Protein AF-A0A4Y3NFF3-F1 (afdb_monomer)

InterPro domains:
  IPR046000 Protein of unknown function DUF5956 [PF19381] (5-148)

Secondary structure (DSSP, 8-state):
----TT--EEESSPPTTPEEPPSSHHHHHHHHHH-TTSEEEEEPP-S--EEEEEEEPTTS-EEEEEEEPPHHHHHHHHHHHHHHHHHTTPPPPPSSEEEEEPPPS-TT--HHHHHHHHHHHHHTTS-TT---HHHHHHHHHHHHHHHT--

Sequence (150 aa):
MTRDSWECAELSEAPQDWILATENGWGALVIWAAGPSNVARVHRASPDRFGLIVHRLPGGAEQRQPFRLTEADQASVDDDIDIYLAEAGIPPRPRGFDWFIRRPPNDDLDDETFWGLVWTATTARLPGDGLRPSTMAGPANEAMASLYRD

Radius of gyration: 16.6 Å; Cα contacts (8 Å, |Δi|>4): 198; chains: 1; bounding box: 49×34×38 Å

Nearest PDB structures (foldseek):
  3zqq-assembly1_C  TM=5.247E-01  e=1.627E+00  Bacillus phage SF6
  3zqp-assembly1_C  TM=5.282E-01  e=3.009E+00  Bacillus phage SF6
  2n2j-assembly1_B  TM=4.903E-01  e=4.629E+00  Human herpesvirus 4 strain B95-8
  3zqm-assembly1_I  TM=4.618E-01  e=5.567E+00  Bacillus phage SF6
  6u2k-assembly1_B  TM=3.164E-01  e=8.052E+00  Homo sapiens

Mean predicted aligned error: 6.02 Å

Structure (mmCIF, N/CA/C/O backbone):
data_AF-A0A4Y3NFF3-F1
#
_entry.id   AF-A0A4Y3NFF3-F1
#
loop_
_atom_site.group_PDB
_atom_site.id
_atom_site.type_symbol
_atom_site.label_atom_id
_atom_site.label_alt_id
_atom_site.label_comp_id
_atom_site.label_asym_id
_atom_site.label_entity_id
_atom_site.label_seq_id
_atom_site.pdbx_PDB_ins_code
_atom_site.Cartn_x
_atom_site.Cartn_y
_atom_site.Cartn_z
_atom_site.occupancy
_atom_site.B_iso_or_equiv
_atom_site.auth_seq_id
_atom_site.auth_comp_id
_atom_site.auth_asym_id
_atom_site.auth_atom_id
_atom_site.pdbx_PDB_model_num
ATOM 1 N N . MET A 1 1 ? -18.788 -13.288 13.539 1.00 38.56 1 MET A N 1
ATOM 2 C CA . MET A 1 1 ? -18.805 -12.539 12.267 1.00 38.56 1 MET A CA 1
ATOM 3 C C . MET A 1 1 ? -17.372 -12.166 11.950 1.00 38.56 1 MET A C 1
ATOM 5 O O . MET A 1 1 ? -16.815 -11.328 12.645 1.00 38.56 1 MET A O 1
ATOM 9 N N . THR A 1 2 ? -16.741 -12.856 11.006 1.00 48.94 2 THR A N 1
ATOM 10 C CA . THR A 1 2 ? -15.428 -12.478 10.471 1.00 48.94 2 THR A CA 1
ATOM 11 C C . THR A 1 2 ? -15.635 -11.214 9.646 1.00 48.94 2 THR A C 1
ATOM 13 O O . THR A 1 2 ? -16.316 -11.255 8.626 1.00 48.94 2 THR A O 1
ATOM 16 N N . ARG A 1 3 ? -15.157 -10.076 10.150 1.00 66.31 3 ARG A N 1
ATOM 17 C CA . ARG A 1 3 ? -15.135 -8.817 9.399 1.00 66.31 3 ARG A CA 1
ATOM 18 C C . ARG A 1 3 ? -14.187 -9.017 8.214 1.00 66.31 3 ARG A C 1
ATOM 20 O O . ARG A 1 3 ? -13.121 -9.606 8.409 1.00 66.31 3 ARG A O 1
ATOM 27 N N . ASP A 1 4 ? -14.589 -8.616 7.012 1.00 83.25 4 ASP A N 1
ATOM 28 C CA . ASP A 1 4 ? -13.700 -8.670 5.851 1.00 83.25 4 ASP A CA 1
ATOM 29 C C . ASP A 1 4 ? -12.464 -7.808 6.157 1.00 83.25 4 ASP A C 1
ATOM 31 O O . ASP A 1 4 ? -12.586 -6.645 6.541 1.00 83.25 4 ASP A O 1
ATOM 35 N N . SER A 1 5 ? -11.271 -8.404 6.076 1.00 85.88 5 SER A N 1
ATOM 36 C CA . SER A 1 5 ? -10.016 -7.724 6.432 1.00 85.88 5 SER A CA 1
ATOM 37 C C . SER A 1 5 ? -9.646 -6.616 5.446 1.00 85.88 5 SER A C 1
ATOM 39 O O . SER A 1 5 ? -8.789 -5.797 5.762 1.00 85.88 5 SER A O 1
ATOM 41 N N . TRP A 1 6 ? -10.298 -6.589 4.281 1.00 93.50 6 TRP A N 1
ATOM 42 C CA . TRP A 1 6 ? -10.105 -5.602 3.222 1.00 93.50 6 TRP A CA 1
ATOM 43 C C . TRP A 1 6 ? -11.360 -4.757 2.968 1.00 93.50 6 TRP A C 1
ATOM 45 O O . TRP A 1 6 ? -11.474 -4.132 1.911 1.00 93.50 6 TRP A O 1
ATOM 55 N N . GLU A 1 7 ? -12.307 -4.738 3.914 1.00 94.12 7 GLU A N 1
ATOM 56 C CA . GLU A 1 7 ? -13.472 -3.852 3.861 1.00 94.12 7 GLU A CA 1
ATOM 57 C C . GLU A 1 7 ? -13.004 -2.392 3.748 1.00 94.12 7 GLU A C 1
ATOM 59 O O . GLU A 1 7 ? -12.188 -1.936 4.543 1.00 94.12 7 GLU A O 1
ATOM 64 N N . CYS A 1 8 ? -13.486 -1.649 2.753 1.00 95.12 8 CYS A N 1
ATOM 65 C CA . CYS A 1 8 ? -13.182 -0.229 2.577 1.00 95.12 8 CYS A CA 1
ATOM 66 C C . CYS A 1 8 ? -14.197 0.435 1.640 1.00 95.12 8 CYS A C 1
ATOM 68 O O . CYS A 1 8 ? -15.062 -0.234 1.067 1.00 95.12 8 CYS A O 1
ATOM 70 N N . ALA A 1 9 ? -14.090 1.754 1.468 1.00 95.31 9 ALA A N 1
ATOM 71 C CA . ALA A 1 9 ? -14.867 2.456 0.455 1.00 95.31 9 ALA A CA 1
ATOM 72 C C . ALA A 1 9 ? -14.381 2.081 -0.957 1.00 95.31 9 ALA A C 1
ATOM 74 O O . ALA A 1 9 ? -13.206 2.240 -1.283 1.00 95.31 9 ALA A O 1
ATOM 75 N N . GLU A 1 10 ? -15.293 1.625 -1.812 1.00 96.12 10 GLU A N 1
ATOM 76 C CA . GLU A 1 10 ? -15.043 1.478 -3.245 1.00 96.12 10 GLU A CA 1
ATOM 77 C C . GLU A 1 10 ? -15.571 2.715 -3.974 1.00 96.12 10 GLU A C 1
ATOM 79 O O . GLU A 1 10 ? -16.752 3.049 -3.870 1.00 96.12 10 GLU A O 1
ATOM 84 N N . LEU A 1 11 ? -14.682 3.423 -4.667 1.00 95.25 11 LEU A N 1
ATOM 85 C CA . LEU A 1 11 ? -14.974 4.682 -5.343 1.00 95.25 11 LEU A CA 1
ATOM 86 C C . LEU A 1 11 ? -14.917 4.497 -6.863 1.00 95.25 11 LEU A C 1
ATOM 88 O O . LEU A 1 11 ? -14.190 3.649 -7.381 1.00 95.25 11 LEU A O 1
ATOM 92 N N . SER A 1 12 ? -15.673 5.321 -7.588 1.00 92.25 12 SER A N 1
ATOM 93 C CA . SER A 1 12 ? -15.679 5.322 -9.056 1.00 92.25 12 SER A CA 1
ATOM 94 C C . SER A 1 12 ? -14.475 6.035 -9.673 1.00 92.25 12 SER A C 1
ATOM 96 O O . SER A 1 12 ? -14.167 5.810 -10.839 1.00 92.25 12 SER A O 1
ATOM 98 N N . GLU A 1 13 ? -13.813 6.908 -8.914 1.00 92.75 13 GLU A N 1
ATOM 99 C CA . GLU A 1 13 ? -12.665 7.700 -9.352 1.00 92.75 13 GLU A CA 1
ATOM 100 C C . GLU A 1 13 ? -11.664 7.899 -8.210 1.00 92.75 13 GLU A C 1
ATOM 102 O O . GLU A 1 13 ? -11.999 7.715 -7.037 1.00 92.75 13 GLU A O 1
ATOM 107 N N . ALA A 1 14 ? -10.428 8.258 -8.566 1.00 90.25 14 ALA A N 1
ATOM 108 C CA . ALA A 1 14 ? -9.368 8.521 -7.602 1.00 90.25 14 ALA A CA 1
ATOM 109 C C . ALA A 1 14 ? -9.765 9.683 -6.671 1.00 90.25 14 ALA A C 1
ATOM 111 O O . ALA A 1 14 ? -10.059 10.777 -7.164 1.00 90.25 14 ALA A O 1
ATOM 112 N N . PRO A 1 15 ? -9.773 9.478 -5.343 1.00 92.62 15 PRO A N 1
ATOM 113 C CA . PRO A 1 15 ? -10.086 10.548 -4.410 1.00 92.62 15 PRO A CA 1
ATOM 114 C C . PRO A 1 15 ? -9.004 11.634 -4.451 1.00 92.62 15 PRO A C 1
ATOM 116 O O . PRO A 1 15 ? -7.808 11.338 -4.467 1.00 92.62 15 PRO A O 1
ATOM 119 N N . GLN A 1 16 ? -9.431 12.899 -4.455 1.00 90.19 16 GLN A N 1
ATOM 120 C CA . GLN A 1 16 ? -8.522 14.045 -4.370 1.00 90.19 16 GLN A CA 1
ATOM 121 C C . GLN A 1 16 ? -7.795 14.050 -3.024 1.00 90.19 16 GLN A C 1
ATOM 123 O O . GLN A 1 16 ? -8.384 13.696 -2.006 1.00 90.19 16 GLN A O 1
ATOM 128 N N . ASP A 1 17 ? -6.527 14.461 -3.033 1.00 89.31 17 ASP A N 1
ATOM 129 C CA . ASP A 1 17 ? -5.666 14.621 -1.853 1.00 89.31 17 ASP A CA 1
ATOM 130 C C . ASP A 1 17 ? -5.363 13.339 -1.059 1.00 89.31 17 ASP A C 1
ATOM 132 O O . ASP A 1 17 ? -4.814 13.401 0.041 1.00 89.31 17 ASP A O 1
ATOM 136 N N . TRP A 1 18 ? -5.652 12.161 -1.618 1.00 94.56 18 TRP A N 1
ATOM 137 C CA . TRP A 1 18 ? -5.261 10.869 -1.048 1.00 94.56 18 TRP A CA 1
ATOM 138 C C . TRP A 1 18 ? -3.958 10.368 -1.668 1.00 94.56 18 TRP A C 1
ATOM 140 O O . TRP A 1 18 ? -3.572 10.758 -2.767 1.00 94.56 18 TRP A O 1
ATOM 150 N N . ILE A 1 19 ? -3.285 9.476 -0.951 1.00 95.38 19 ILE A N 1
ATOM 151 C CA . ILE A 1 19 ? -1.988 8.925 -1.336 1.00 95.38 19 ILE A CA 1
ATOM 152 C C . ILE A 1 19 ? -2.228 7.629 -2.104 1.00 95.38 19 ILE A C 1
ATOM 154 O O . ILE A 1 19 ? -2.860 6.708 -1.579 1.00 95.38 19 ILE A O 1
ATOM 158 N N . LEU A 1 20 ? -1.718 7.536 -3.335 1.00 95.31 20 LEU A N 1
ATOM 159 C CA . LEU A 1 20 ? -1.729 6.282 -4.089 1.00 95.31 20 LEU A CA 1
ATOM 160 C C . LEU A 1 20 ? -0.773 5.288 -3.421 1.00 95.31 20 LEU A C 1
ATOM 162 O O . LEU A 1 20 ? 0.409 5.570 -3.215 1.00 95.31 20 LEU A O 1
ATOM 166 N N . ALA A 1 21 ? -1.282 4.107 -3.087 1.00 95.19 21 ALA A N 1
ATOM 167 C CA . ALA A 1 21 ? -0.475 3.072 -2.479 1.00 95.19 21 ALA A CA 1
ATOM 168 C C . ALA A 1 21 ? 0.571 2.530 -3.458 1.00 95.19 21 ALA A C 1
ATOM 170 O O . ALA A 1 21 ? 0.268 2.240 -4.618 1.00 95.19 21 ALA A O 1
ATOM 171 N N . THR A 1 22 ? 1.798 2.334 -2.972 1.00 92.75 22 THR A N 1
ATOM 172 C CA . THR A 1 22 ? 2.838 1.688 -3.777 1.00 92.75 22 THR A CA 1
ATOM 173 C C . THR A 1 22 ? 2.414 0.254 -4.090 1.00 92.75 22 THR A C 1
ATOM 175 O O . THR A 1 22 ? 2.015 -0.492 -3.196 1.00 92.75 22 THR A O 1
ATOM 178 N N . GLU A 1 23 ? 2.513 -0.153 -5.353 1.00 91.94 23 GLU A N 1
ATOM 179 C CA . GLU A 1 23 ? 2.113 -1.491 -5.792 1.00 91.94 23 GLU A CA 1
ATOM 180 C C . GLU A 1 23 ? 3.206 -2.528 -5.496 1.00 91.94 23 GLU A C 1
ATOM 182 O O . GLU A 1 23 ? 3.911 -3.009 -6.380 1.00 91.94 23 GLU A O 1
ATOM 187 N N . ASN A 1 24 ? 3.386 -2.834 -4.215 1.00 94.31 24 ASN A N 1
ATOM 188 C CA . ASN A 1 24 ? 4.267 -3.887 -3.725 1.00 94.31 24 ASN A CA 1
ATOM 189 C C . ASN A 1 24 ? 3.771 -4.412 -2.365 1.00 94.31 24 ASN A C 1
ATOM 191 O O . ASN A 1 24 ? 2.803 -3.900 -1.797 1.00 94.31 24 ASN A O 1
ATOM 195 N N . GLY A 1 25 ? 4.433 -5.446 -1.839 1.00 95.62 25 GLY A N 1
ATOM 196 C CA . GLY A 1 25 ? 4.035 -6.080 -0.578 1.00 95.62 25 GLY A CA 1
ATOM 197 C C . GLY A 1 25 ? 4.015 -5.119 0.617 1.00 95.62 25 GLY A C 1
ATOM 198 O O . GLY A 1 25 ? 3.100 -5.173 1.437 1.00 95.62 25 GLY A O 1
ATOM 199 N N . TRP A 1 26 ? 4.967 -4.182 0.680 1.00 95.94 26 TRP A N 1
ATOM 200 C CA . TRP A 1 26 ? 5.007 -3.154 1.724 1.00 95.94 26 TRP A CA 1
ATOM 201 C C . TRP A 1 26 ? 3.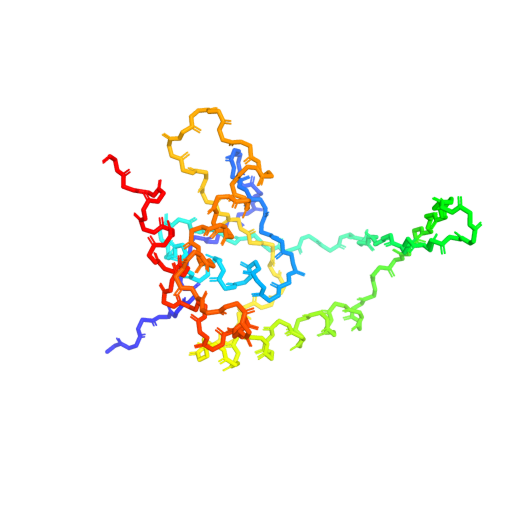806 -2.205 1.647 1.00 95.94 26 TRP A C 1
ATOM 203 O O . TRP A 1 26 ? 3.135 -1.985 2.652 1.00 95.94 26 TRP A O 1
ATOM 213 N N . GLY A 1 27 ? 3.488 -1.688 0.458 1.00 96.81 27 GLY A N 1
ATOM 214 C CA . GLY A 1 27 ? 2.325 -0.828 0.256 1.00 96.81 27 GLY A CA 1
ATOM 215 C C . GLY A 1 27 ? 1.021 -1.536 0.620 1.00 96.81 27 GLY A C 1
ATOM 216 O O . GLY A 1 27 ? 0.191 -0.959 1.319 1.00 96.81 27 GLY A O 1
ATOM 217 N N . ALA A 1 28 ? 0.875 -2.811 0.245 1.00 97.25 28 ALA A N 1
ATOM 218 C CA . ALA A 1 28 ? -0.267 -3.642 0.631 1.00 97.25 28 ALA A CA 1
ATOM 219 C C . ALA A 1 28 ? -0.382 -3.832 2.153 1.00 97.25 28 ALA A C 1
ATOM 221 O O . ALA A 1 28 ? -1.474 -3.706 2.708 1.00 97.25 28 ALA A O 1
ATOM 222 N N . LEU A 1 29 ? 0.737 -4.075 2.839 1.00 97.25 29 LEU A N 1
ATOM 223 C CA . LEU A 1 29 ? 0.772 -4.173 4.298 1.00 97.25 29 LEU A CA 1
ATOM 224 C C . LEU A 1 29 ? 0.361 -2.847 4.956 1.00 97.25 29 LEU A C 1
ATOM 226 O O . LEU A 1 29 ? -0.423 -2.859 5.903 1.00 97.25 29 LEU A O 1
ATOM 230 N N . VAL A 1 30 ? 0.827 -1.707 4.438 1.00 97.12 30 VAL A N 1
ATOM 231 C CA . VAL A 1 30 ? 0.451 -0.379 4.950 1.00 97.12 30 VAL A CA 1
ATOM 232 C C . VAL A 1 30 ? -1.030 -0.070 4.709 1.00 97.12 30 VAL A C 1
ATOM 234 O O . VAL A 1 30 ? -1.673 0.468 5.607 1.00 97.12 30 VAL A O 1
ATOM 237 N N . ILE A 1 31 ? -1.602 -0.450 3.559 1.00 96.94 31 ILE A N 1
ATOM 238 C CA . ILE A 1 31 ? -3.053 -0.344 3.308 1.00 96.94 31 ILE A CA 1
ATOM 239 C C . ILE A 1 31 ? -3.827 -1.126 4.372 1.00 96.94 31 ILE A C 1
ATOM 241 O O . ILE A 1 31 ? -4.734 -0.584 5.000 1.00 96.94 31 ILE A O 1
ATOM 245 N N . TRP A 1 32 ? -3.459 -2.390 4.601 1.00 96.69 32 TRP A N 1
ATOM 246 C CA . TRP A 1 32 ? -4.107 -3.209 5.624 1.00 96.69 32 TRP A CA 1
ATOM 247 C C . TRP A 1 32 ? -3.989 -2.567 7.014 1.00 96.69 32 TRP A C 1
ATOM 249 O O . TRP A 1 32 ? -4.975 -2.478 7.745 1.00 96.69 32 TRP A O 1
ATOM 259 N N . ALA A 1 33 ? -2.805 -2.042 7.340 1.00 95.94 33 ALA A N 1
ATOM 260 C CA . ALA A 1 33 ? -2.526 -1.397 8.618 1.00 95.94 33 ALA A CA 1
ATOM 261 C C . ALA A 1 33 ? -3.255 -0.056 8.823 1.00 95.94 33 ALA A C 1
ATOM 263 O O . ALA A 1 33 ? -3.547 0.332 9.954 1.00 95.94 33 ALA A O 1
ATOM 264 N N . ALA A 1 34 ? -3.559 0.670 7.744 1.00 95.00 34 ALA A N 1
ATOM 265 C CA . ALA A 1 34 ? -4.314 1.920 7.797 1.00 95.00 34 ALA A CA 1
ATOM 266 C C . ALA A 1 34 ? -5.760 1.702 8.274 1.00 95.00 34 ALA A C 1
ATOM 268 O O . ALA A 1 34 ? -6.358 2.588 8.895 1.00 95.00 34 ALA A O 1
ATOM 269 N N . GLY A 1 35 ? -6.304 0.512 8.012 1.00 93.12 35 GLY A N 1
ATOM 270 C CA . GLY A 1 35 ? -7.642 0.110 8.409 1.00 93.12 35 GLY A CA 1
ATOM 271 C C . GLY A 1 35 ? -8.759 0.687 7.525 1.00 93.12 35 GLY A C 1
ATOM 272 O O . GLY A 1 35 ? -8.567 1.664 6.797 1.00 93.12 35 GLY A O 1
ATOM 273 N N . PRO A 1 36 ? -9.970 0.108 7.625 1.00 92.94 36 PRO A N 1
ATOM 274 C CA . PRO A 1 36 ? -11.073 0.288 6.671 1.00 92.94 36 PRO A CA 1
ATOM 275 C C . PRO A 1 36 ? -11.537 1.743 6.492 1.00 92.94 36 PRO A C 1
ATOM 277 O O . PRO A 1 36 ? -12.020 2.115 5.427 1.00 92.94 36 PRO A O 1
ATOM 280 N N . SER A 1 37 ? -11.387 2.580 7.524 1.00 92.88 37 SER A N 1
ATOM 281 C CA . SER A 1 37 ? -11.828 3.983 7.513 1.00 92.88 37 SER A CA 1
ATOM 282 C C . SER A 1 37 ? -10.822 4.951 6.878 1.00 92.88 37 SER A C 1
ATOM 284 O O . SER A 1 37 ? -11.162 6.111 6.654 1.00 92.88 37 SER A O 1
ATOM 286 N N . ASN A 1 38 ? -9.587 4.506 6.632 1.00 95.19 38 ASN A N 1
ATOM 2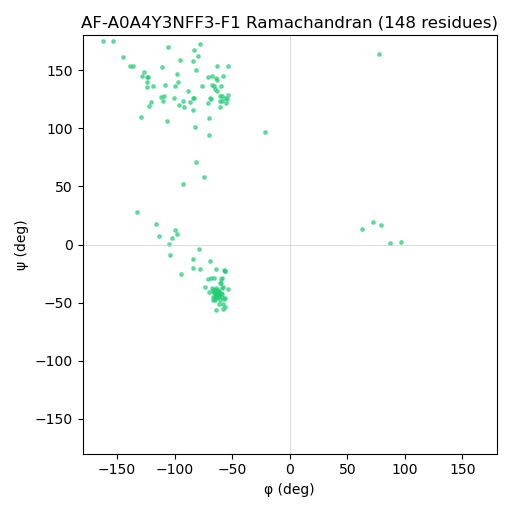87 C CA . ASN A 1 38 ? -8.509 5.323 6.065 1.00 95.19 38 ASN A CA 1
ATOM 288 C C . ASN A 1 38 ? -8.091 4.849 4.672 1.00 95.19 38 ASN A C 1
ATOM 290 O O . ASN A 1 38 ? -7.10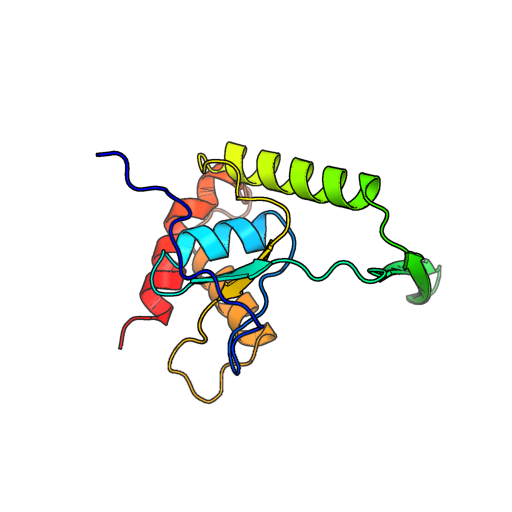2 5.344 4.137 1.00 95.19 38 ASN A O 1
ATOM 294 N N . VAL A 1 39 ? -8.814 3.890 4.097 1.00 96.56 39 VAL A N 1
ATOM 295 C CA . VAL A 1 39 ? -8.504 3.333 2.785 1.00 96.56 39 VAL A CA 1
ATOM 296 C C . VAL A 1 39 ? -9.705 3.385 1.863 1.00 96.56 39 VAL A C 1
ATOM 298 O O . VAL A 1 39 ? -10.858 3.296 2.285 1.00 96.56 39 VAL A O 1
ATOM 301 N N . ALA A 1 40 ? -9.408 3.535 0.583 1.00 97.12 40 ALA A N 1
ATOM 302 C CA . ALA A 1 40 ? -10.372 3.439 -0.488 1.00 97.12 40 ALA A CA 1
ATOM 303 C C . ALA A 1 40 ? -9.742 2.670 -1.641 1.00 97.12 40 ALA A C 1
ATOM 305 O O . ALA A 1 40 ? -8.520 2.663 -1.812 1.00 97.12 40 ALA A O 1
ATOM 306 N N . ARG A 1 41 ? -10.577 2.023 -2.442 1.00 96.75 41 ARG A N 1
ATOM 307 C CA . ARG A 1 41 ? -10.148 1.340 -3.657 1.00 96.75 41 ARG A CA 1
ATOM 308 C C . ARG A 1 41 ? -10.918 1.872 -4.850 1.00 96.75 41 ARG A C 1
ATOM 310 O O . ARG A 1 41 ? -12.101 2.182 -4.742 1.00 96.75 41 ARG A O 1
ATOM 317 N N . VAL A 1 42 ? -10.244 1.951 -5.983 1.00 95.56 42 VAL A N 1
ATOM 318 C CA . VAL A 1 42 ? -10.834 2.326 -7.268 1.00 95.56 42 VAL A CA 1
ATOM 319 C C . VAL A 1 42 ? -10.536 1.205 -8.236 1.00 95.56 42 VAL A C 1
ATOM 321 O O . VAL A 1 42 ? -9.417 0.684 -8.255 1.00 95.56 42 VAL A O 1
ATOM 324 N N . HIS A 1 43 ? -11.530 0.801 -9.025 1.00 92.81 43 HIS A N 1
ATOM 325 C CA . HIS A 1 43 ? -11.285 -0.155 -10.094 1.00 92.81 43 HIS A CA 1
ATOM 326 C C . HIS A 1 43 ? -10.171 0.369 -10.985 1.00 92.81 43 HIS A C 1
ATOM 328 O O . HIS A 1 43 ? -10.242 1.485 -11.503 1.00 92.81 43 HIS A O 1
ATOM 334 N N . ARG A 1 44 ? -9.137 -0.451 -11.156 1.00 85.69 44 ARG A N 1
ATOM 335 C CA . ARG A 1 44 ? -8.012 -0.079 -11.992 1.00 85.69 44 ARG A CA 1
ATOM 336 C C . ARG A 1 44 ? -8.521 0.151 -13.405 1.00 85.69 44 ARG A C 1
ATOM 338 O O . ARG A 1 44 ? -9.048 -0.763 -14.045 1.00 85.69 44 ARG A O 1
ATOM 345 N 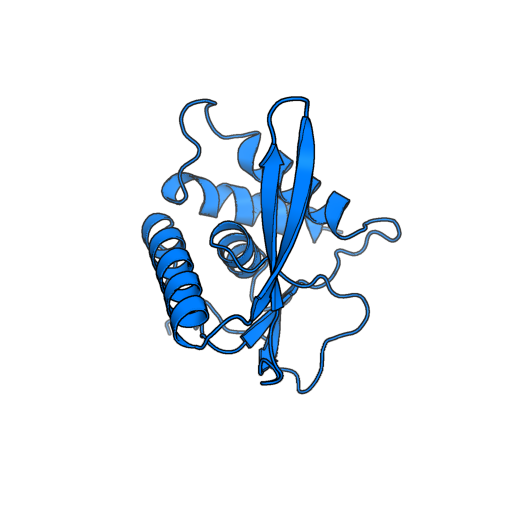N . ALA A 1 45 ? -8.357 1.374 -13.896 1.00 73.44 45 ALA A N 1
ATOM 346 C CA . ALA A 1 45 ? -8.626 1.655 -15.292 1.00 73.44 45 ALA A CA 1
ATOM 347 C C . ALA A 1 45 ? -7.697 0.768 -16.140 1.00 73.44 45 ALA A C 1
ATOM 349 O O . ALA A 1 45 ? -6.512 0.635 -15.840 1.00 73.44 45 ALA A O 1
ATOM 350 N N . SER A 1 46 ? -8.229 0.156 -17.198 1.00 64.88 46 SER A N 1
ATOM 351 C CA . SER A 1 46 ? -7.452 -0.684 -18.120 1.00 64.88 46 SER A CA 1
ATOM 352 C C . SER A 1 46 ? -6.881 0.061 -19.344 1.00 64.88 46 SER A C 1
ATOM 354 O O . SER A 1 46 ? -7.096 -0.417 -20.458 1.00 64.88 46 SER A O 1
ATOM 356 N N . PRO A 1 47 ? -6.153 1.197 -19.250 1.00 58.62 47 PRO A N 1
ATOM 357 C CA . PRO A 1 47 ? -5.276 1.587 -20.339 1.00 58.62 47 PRO A CA 1
ATOM 358 C C . PRO A 1 47 ? -3.834 1.167 -20.047 1.00 58.62 47 PRO A C 1
ATOM 360 O O . PRO A 1 47 ? -3.387 1.140 -18.902 1.00 58.62 47 PRO A O 1
ATOM 363 N N . ASP A 1 48 ? -3.132 0.834 -21.127 1.00 65.38 48 ASP A N 1
ATOM 364 C CA . ASP A 1 48 ? -1.705 0.532 -21.227 1.00 65.38 48 ASP A CA 1
ATOM 365 C C . ASP A 1 48 ? -0.862 1.094 -20.080 1.00 65.38 48 ASP A C 1
ATOM 367 O O . ASP A 1 48 ? -0.448 2.255 -20.085 1.00 65.38 48 ASP A O 1
ATOM 371 N N . ARG A 1 49 ? -0.593 0.244 -19.085 1.00 75.69 49 ARG A N 1
ATOM 372 C CA . ARG A 1 49 ? 0.346 0.577 -18.020 1.00 75.69 49 ARG A CA 1
ATOM 373 C C . ARG A 1 49 ? 1.753 0.440 -18.566 1.00 75.69 49 ARG A C 1
ATOM 375 O O . ARG A 1 49 ? 2.075 -0.535 -19.245 1.00 75.69 49 ARG A O 1
ATOM 382 N N . PHE A 1 50 ? 2.597 1.408 -18.241 1.00 81.06 50 PHE A N 1
ATOM 383 C CA . PHE A 1 50 ? 4.006 1.376 -18.591 1.00 81.06 50 PHE A CA 1
ATOM 384 C C . PHE A 1 50 ? 4.852 1.381 -17.327 1.00 81.06 50 PHE A C 1
ATOM 386 O O . PHE A 1 50 ? 4.584 2.134 -16.392 1.00 81.06 50 PHE A O 1
ATOM 393 N N . GLY A 1 51 ? 5.875 0.539 -17.310 1.00 81.12 51 GLY A N 1
ATOM 394 C CA . GLY A 1 51 ? 6.931 0.560 -16.312 1.00 81.12 51 GLY A CA 1
ATOM 395 C C . GLY A 1 51 ? 8.213 1.127 -16.911 1.00 81.12 51 GLY A C 1
ATOM 396 O O . GLY A 1 51 ? 8.328 1.313 -18.124 1.00 81.12 51 GLY A O 1
ATOM 397 N N . LEU A 1 52 ? 9.196 1.390 -16.054 1.00 85.44 52 LEU A N 1
ATOM 398 C CA . LEU A 1 52 ? 10.535 1.818 -16.450 1.00 85.44 52 LEU A CA 1
ATOM 399 C C . LEU A 1 52 ? 11.553 0.805 -15.940 1.00 85.44 52 LEU A C 1
ATOM 401 O O . LEU A 1 52 ? 11.662 0.581 -14.737 1.00 85.44 52 LEU A O 1
ATOM 405 N N . ILE A 1 53 ? 12.337 0.237 -16.848 1.00 84.69 53 ILE A N 1
ATOM 406 C CA . ILE A 1 53 ? 13.541 -0.505 -16.490 1.00 84.69 53 ILE A CA 1
ATOM 407 C C . ILE A 1 53 ? 14.681 0.506 -16.398 1.00 84.69 53 ILE A C 1
ATOM 409 O O . ILE A 1 53 ? 14.957 1.227 -17.360 1.00 84.69 53 ILE A O 1
ATOM 413 N N . VAL A 1 54 ? 15.330 0.576 -15.236 1.00 88.50 54 VAL A N 1
ATOM 414 C CA . VAL A 1 54 ? 16.495 1.437 -15.010 1.00 88.50 54 VAL A CA 1
ATOM 415 C C . VAL A 1 54 ? 17.744 0.564 -14.956 1.00 88.50 54 VAL A C 1
ATOM 417 O O . VAL A 1 54 ? 17.986 -0.141 -13.980 1.00 88.50 54 VAL A O 1
ATOM 420 N N . HIS A 1 55 ? 18.553 0.614 -16.010 1.00 86.81 55 HIS A N 1
ATOM 421 C CA . HIS A 1 55 ? 19.859 -0.033 -16.055 1.00 86.81 55 HIS A CA 1
ATOM 422 C C . HIS A 1 55 ? 20.931 0.948 -15.589 1.00 86.81 55 HIS A C 1
ATOM 424 O O . HIS A 1 55 ? 21.159 1.978 -16.223 1.00 86.81 55 HIS A O 1
ATOM 430 N N . ARG A 1 56 ? 21.632 0.622 -14.501 1.00 90.94 56 ARG A N 1
ATOM 431 C CA . ARG A 1 56 ? 22.822 1.372 -14.091 1.00 90.94 56 ARG A CA 1
ATOM 432 C C . ARG A 1 56 ? 24.038 0.847 -14.851 1.00 90.94 56 ARG A C 1
ATOM 434 O O . ARG A 1 56 ? 24.416 -0.313 -14.708 1.00 90.94 56 ARG A O 1
ATOM 441 N N . LEU A 1 57 ? 24.630 1.702 -15.673 1.00 89.56 57 LEU A N 1
ATOM 442 C CA . LEU A 1 57 ? 25.795 1.403 -16.497 1.00 89.56 57 LEU A CA 1
ATOM 443 C C . LEU A 1 57 ? 27.101 1.584 -15.698 1.00 89.56 57 LEU A C 1
ATOM 445 O O . LEU A 1 57 ? 27.135 2.343 -14.719 1.00 89.56 57 LEU A O 1
ATOM 449 N N . PRO A 1 58 ? 28.207 0.941 -16.119 1.00 86.69 58 PRO A N 1
ATOM 450 C CA . PRO A 1 58 ? 29.533 1.234 -15.580 1.00 86.69 58 PRO A CA 1
ATOM 451 C C . PRO A 1 58 ? 29.840 2.737 -15.680 1.00 86.69 58 PRO A C 1
ATOM 453 O O . PRO A 1 58 ? 29.686 3.335 -16.741 1.00 86.69 58 PRO A O 1
ATOM 456 N N . GLY A 1 59 ? 30.253 3.355 -14.569 1.00 88.25 59 GLY A N 1
ATOM 457 C CA . GLY A 1 59 ? 30.486 4.806 -14.482 1.00 88.25 59 GLY A CA 1
ATOM 458 C C . GLY A 1 59 ? 29.321 5.619 -13.905 1.00 88.25 59 GLY A C 1
ATOM 459 O O . GLY A 1 59 ? 29.430 6.836 -13.810 1.00 88.25 59 GLY A O 1
ATOM 460 N N . GLY A 1 60 ? 28.230 4.968 -13.484 1.00 87.50 60 GLY A N 1
ATOM 461 C CA . GLY A 1 60 ? 27.137 5.610 -12.741 1.00 87.50 60 GLY A CA 1
ATOM 462 C C . GLY A 1 60 ? 26.054 6.250 -13.610 1.00 87.50 60 GLY A C 1
ATOM 463 O O . GLY A 1 60 ? 25.097 6.795 -13.070 1.00 87.50 60 GLY A O 1
ATOM 464 N N . ALA A 1 61 ? 26.166 6.158 -14.937 1.00 88.88 61 ALA A N 1
ATOM 465 C CA . ALA A 1 61 ? 25.095 6.563 -15.838 1.00 88.88 61 ALA A CA 1
ATOM 466 C C . ALA A 1 61 ? 23.883 5.625 -15.704 1.00 88.88 61 ALA A C 1
ATOM 468 O O . ALA A 1 61 ? 24.038 4.419 -15.510 1.00 88.88 61 ALA A O 1
ATOM 469 N N . GLU A 1 62 ? 22.677 6.170 -15.843 1.00 94.25 62 GLU A N 1
ATOM 470 C CA . GLU A 1 62 ? 21.431 5.400 -15.833 1.00 94.25 62 GLU A CA 1
ATOM 471 C C . GLU A 1 62 ? 20.790 5.423 -17.220 1.00 94.25 62 GLU A C 1
ATOM 473 O O . GLU A 1 62 ? 20.558 6.485 -17.796 1.00 94.25 62 GLU A O 1
ATOM 478 N N . GLN A 1 63 ? 20.479 4.245 -17.752 1.00 90.81 63 GLN A N 1
ATOM 479 C CA . GLN A 1 63 ? 19.654 4.084 -18.939 1.00 90.81 63 GLN A CA 1
ATOM 480 C C . GLN A 1 63 ? 18.241 3.706 -18.505 1.00 90.81 63 GLN A C 1
ATOM 482 O O . GLN A 1 63 ? 18.048 2.737 -17.775 1.00 90.81 63 GLN A O 1
ATOM 487 N N . ARG A 1 64 ? 17.250 4.471 -1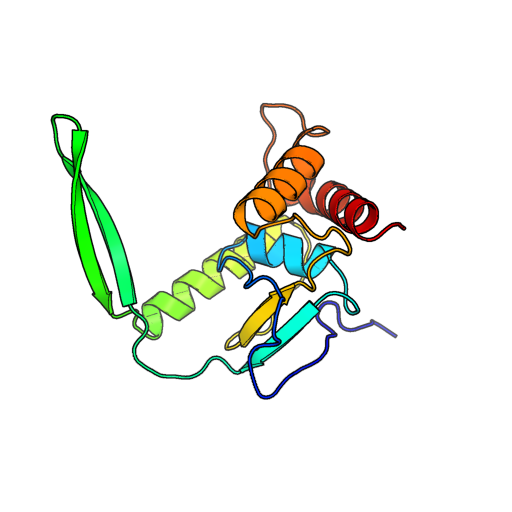8.967 1.00 92.50 64 ARG A N 1
ATOM 488 C CA . ARG A 1 64 ? 15.834 4.250 -18.662 1.00 92.50 64 ARG A CA 1
ATOM 489 C C . ARG A 1 64 ? 15.120 3.767 -19.913 1.00 92.50 64 ARG A C 1
ATOM 491 O O . ARG A 1 64 ? 15.161 4.448 -20.936 1.00 92.50 64 ARG A O 1
ATOM 498 N N . GLN A 1 65 ? 14.470 2.615 -19.829 1.00 90.00 65 GLN A N 1
ATOM 499 C CA . GLN A 1 65 ? 13.713 2.033 -20.930 1.00 90.00 65 GLN A CA 1
ATOM 500 C C . GLN A 1 65 ? 12.257 1.816 -20.502 1.00 90.00 65 GLN A C 1
ATOM 502 O O . GLN A 1 65 ? 12.019 1.057 -19.560 1.00 90.00 65 GLN A O 1
ATOM 507 N N . PRO A 1 66 ? 11.277 2.455 -21.166 1.00 88.38 66 PRO A N 1
ATOM 508 C CA . PRO A 1 66 ? 9.876 2.165 -20.910 1.00 88.38 66 PRO A CA 1
ATOM 509 C C . PRO A 1 66 ? 9.510 0.780 -21.453 1.00 88.38 66 PRO A C 1
ATOM 511 O O . PRO A 1 66 ? 9.985 0.372 -22.516 1.00 88.38 66 PRO A O 1
ATOM 514 N N . PHE A 1 67 ? 8.632 0.073 -20.751 1.00 86.62 67 PHE A N 1
ATOM 515 C CA . PHE A 1 67 ? 8.013 -1.164 -21.224 1.00 86.62 67 PHE A CA 1
ATOM 516 C C . PHE A 1 67 ? 6.523 -1.152 -20.901 1.00 86.62 67 PHE A C 1
ATOM 518 O O . PHE A 1 67 ? 6.102 -0.488 -19.960 1.00 86.62 67 PHE A O 1
ATOM 525 N N . ARG A 1 68 ? 5.723 -1.873 -21.685 1.00 87.38 68 ARG A N 1
ATOM 526 C CA . ARG A 1 68 ? 4.295 -2.060 -21.412 1.00 87.38 68 ARG A CA 1
ATOM 527 C C . ARG A 1 68 ? 4.135 -3.206 -20.418 1.00 87.38 68 ARG A C 1
ATOM 529 O O . ARG A 1 68 ? 4.638 -4.290 -20.694 1.00 87.38 68 ARG A O 1
ATOM 536 N N . LEU A 1 69 ? 3.438 -2.973 -19.310 1.00 85.50 69 LEU A N 1
ATOM 537 C CA . LEU A 1 69 ? 3.034 -4.034 -18.392 1.00 85.50 69 LEU A CA 1
ATOM 538 C C . LEU A 1 69 ? 1.937 -4.863 -19.055 1.00 85.50 69 LEU A C 1
ATOM 540 O O . LEU A 1 69 ? 0.888 -4.341 -19.440 1.00 85.50 69 LEU A O 1
ATOM 544 N N . THR A 1 70 ? 2.193 -6.155 -19.190 1.00 87.75 70 THR A N 1
AT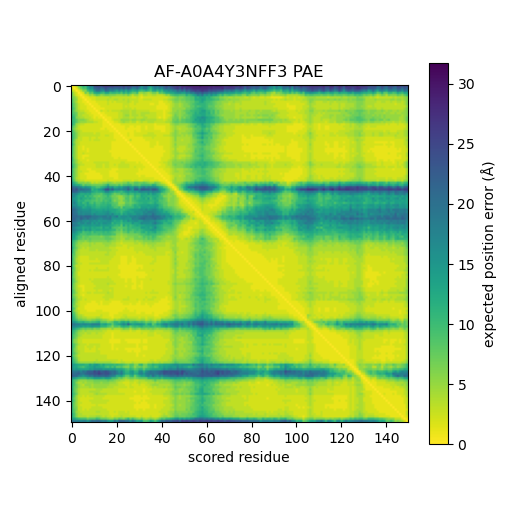OM 545 C CA . THR A 1 70 ? 1.206 -7.136 -19.633 1.00 87.75 70 THR A CA 1
ATOM 546 C C . THR A 1 70 ? 0.335 -7.602 -18.465 1.00 87.75 70 THR A C 1
ATOM 548 O O . THR A 1 70 ? 0.660 -7.393 -17.296 1.00 87.75 70 THR A O 1
ATOM 551 N N . GLU A 1 71 ? -0.769 -8.287 -18.768 1.00 87.06 71 GLU A N 1
ATOM 552 C CA . GLU A 1 71 ? -1.584 -8.959 -17.744 1.00 87.06 71 GLU A CA 1
ATOM 553 C C . GLU A 1 71 ? -0.783 -10.020 -16.973 1.00 87.06 71 GLU A C 1
ATOM 555 O O . GLU A 1 71 ? -1.000 -10.204 -15.779 1.00 87.06 71 GLU A O 1
ATOM 560 N N . ALA A 1 72 ? 0.173 -10.686 -17.630 1.00 88.31 72 ALA A N 1
ATOM 561 C CA . ALA A 1 72 ? 1.051 -11.661 -16.989 1.00 88.31 72 ALA A CA 1
ATOM 562 C C . ALA A 1 72 ? 2.044 -10.991 -16.024 1.00 88.31 72 ALA A C 1
ATOM 564 O O . ALA A 1 72 ? 2.239 -11.489 -14.917 1.00 88.31 72 ALA A O 1
ATOM 565 N N . ASP A 1 73 ? 2.613 -9.840 -16.404 1.00 88.56 73 ASP A N 1
ATOM 566 C CA . ASP A 1 73 ? 3.463 -9.048 -15.503 1.00 88.56 73 ASP A CA 1
ATOM 567 C C . ASP A 1 73 ? 2.661 -8.599 -14.278 1.00 88.56 73 ASP A C 1
ATOM 569 O O . ASP A 1 73 ? 3.126 -8.699 -13.146 1.00 88.56 73 ASP A O 1
ATOM 573 N N . GLN A 1 74 ? 1.421 -8.159 -14.500 1.00 88.81 74 GLN A N 1
ATOM 574 C CA . GLN A 1 74 ? 0.530 -7.755 -13.423 1.00 88.81 74 GLN A CA 1
ATOM 575 C C . GLN A 1 74 ? 0.177 -8.914 -12.484 1.00 88.81 74 GLN A C 1
ATOM 577 O O . GLN A 1 74 ? 0.188 -8.733 -11.268 1.00 88.81 74 GLN A O 1
ATOM 582 N N . ALA A 1 75 ? -0.118 -10.094 -13.034 1.00 90.75 75 ALA A N 1
ATOM 583 C CA . ALA A 1 75 ? -0.389 -11.286 -12.242 1.00 90.75 75 ALA A CA 1
ATOM 584 C C . ALA A 1 75 ? 0.825 -11.673 -11.387 1.00 90.75 75 ALA A C 1
ATOM 586 O O . ALA A 1 75 ? 0.653 -11.975 -10.212 1.00 90.75 75 ALA A O 1
ATOM 587 N N . SER A 1 76 ? 2.041 -11.574 -11.939 1.00 92.62 76 SER A N 1
ATOM 588 C CA . SER A 1 76 ? 3.278 -11.811 -11.187 1.00 92.62 76 SER A CA 1
ATOM 589 C C . SER A 1 76 ? 3.450 -10.820 -10.033 1.00 92.62 76 SER A C 1
ATOM 591 O O . SER A 1 76 ? 3.804 -11.229 -8.933 1.00 92.62 76 SER A O 1
ATOM 593 N N . VAL A 1 77 ? 3.172 -9.530 -10.256 1.00 91.81 77 VAL A N 1
ATOM 594 C CA . VAL A 1 77 ? 3.204 -8.515 -9.187 1.00 91.81 77 VAL A CA 1
ATOM 595 C C . VAL A 1 77 ? 2.181 -8.833 -8.097 1.00 91.81 77 VAL A C 1
ATOM 597 O O . VAL A 1 77 ? 2.488 -8.725 -6.911 1.00 91.81 77 VAL A O 1
ATOM 600 N N . ASP A 1 78 ? 0.968 -9.234 -8.477 1.00 94.62 78 ASP A N 1
ATOM 601 C CA . ASP A 1 78 ? -0.066 -9.602 -7.511 1.00 94.62 78 ASP A CA 1
ATOM 602 C C . ASP A 1 78 ? 0.312 -10.855 -6.706 1.00 94.62 78 ASP A C 1
ATOM 604 O O . ASP A 1 78 ? 0.086 -10.885 -5.497 1.00 94.62 78 ASP A O 1
ATOM 608 N N . ASP A 1 79 ? 0.926 -11.853 -7.343 1.00 96.38 79 ASP A N 1
ATOM 609 C CA . ASP A 1 79 ? 1.405 -13.065 -6.675 1.00 96.38 79 ASP A CA 1
ATOM 610 C C . ASP A 1 79 ? 2.526 -12.750 -5.665 1.00 96.38 79 ASP A C 1
ATOM 612 O O . ASP A 1 79 ? 2.485 -13.236 -4.533 1.00 96.38 79 ASP A O 1
ATOM 616 N N . ASP A 1 80 ? 3.479 -11.881 -6.019 1.00 96.44 80 ASP A N 1
ATOM 617 C CA . ASP A 1 80 ? 4.540 -11.429 -5.107 1.00 96.44 80 ASP A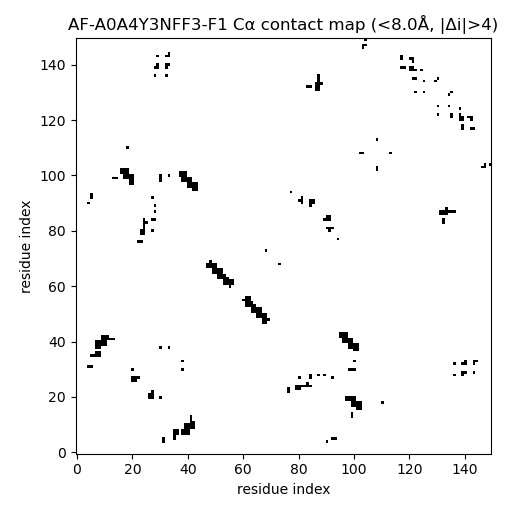 CA 1
ATOM 618 C C . ASP A 1 80 ? 3.971 -10.676 -3.892 1.00 96.44 80 ASP A C 1
ATOM 620 O O . ASP A 1 80 ? 4.435 -10.845 -2.758 1.00 96.44 80 ASP A O 1
ATOM 624 N N . ILE A 1 81 ? 2.942 -9.850 -4.111 1.00 97.25 81 ILE A N 1
ATOM 625 C CA . ILE A 1 81 ? 2.238 -9.153 -3.030 1.00 97.25 81 ILE A CA 1
ATOM 626 C C . ILE A 1 81 ? 1.533 -10.156 -2.116 1.00 97.25 81 ILE A C 1
ATOM 628 O O . ILE A 1 81 ? 1.649 -10.044 -0.895 1.00 97.25 81 ILE A O 1
ATOM 632 N N . ASP A 1 82 ? 0.839 -11.143 -2.679 1.00 97.19 82 ASP A N 1
ATOM 633 C CA . ASP A 1 82 ? 0.135 -12.160 -1.899 1.00 97.19 82 ASP A CA 1
ATOM 634 C C . ASP A 1 82 ? 1.106 -13.016 -1.069 1.00 97.19 82 ASP A C 1
ATOM 636 O O . ASP A 1 82 ? 0.812 -13.311 0.090 1.00 97.19 82 ASP A O 1
ATOM 640 N N . ILE A 1 83 ? 2.290 -13.350 -1.599 1.00 97.12 83 ILE A N 1
ATOM 641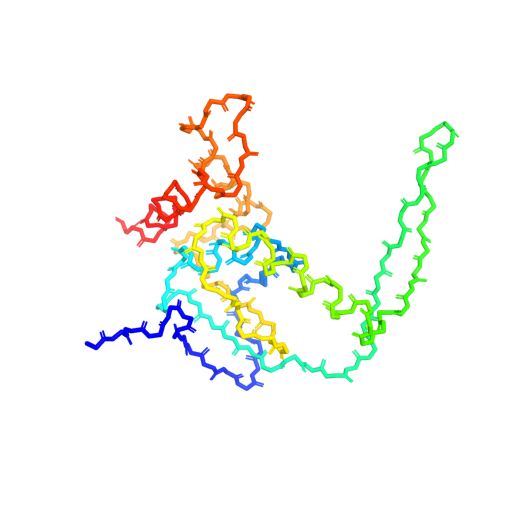 C CA . ILE A 1 83 ? 3.356 -14.030 -0.841 1.00 97.12 83 ILE A CA 1
ATOM 642 C C . ILE A 1 83 ? 3.807 -13.171 0.346 1.00 97.12 83 ILE A C 1
ATOM 644 O O . ILE A 1 83 ? 3.876 -13.660 1.475 1.00 97.12 83 ILE A O 1
ATOM 648 N N . TYR A 1 84 ? 4.071 -11.882 0.117 1.00 97.00 84 TYR A N 1
ATOM 649 C CA . TYR A 1 84 ? 4.494 -10.956 1.169 1.00 97.00 84 TYR A CA 1
ATOM 650 C C . TYR A 1 84 ? 3.433 -10.817 2.274 1.00 97.00 84 TYR A C 1
ATOM 652 O O . TYR A 1 84 ? 3.752 -10.849 3.465 1.00 97.00 84 TYR A O 1
ATOM 660 N N . LEU A 1 85 ? 2.159 -10.690 1.892 1.00 97.12 85 LEU A N 1
ATOM 661 C CA . LEU A 1 85 ? 1.035 -10.618 2.829 1.00 97.12 85 LEU A CA 1
ATOM 662 C C . LEU A 1 85 ? 0.866 -11.925 3.611 1.00 97.12 85 LEU A C 1
ATOM 664 O O . LEU A 1 85 ? 0.672 -11.887 4.827 1.00 97.12 85 LEU A O 1
ATOM 668 N N . ALA A 1 86 ? 1.005 -13.075 2.948 1.00 97.25 86 ALA A N 1
ATOM 669 C CA . ALA A 1 86 ? 0.930 -14.380 3.591 1.00 97.25 86 ALA A CA 1
ATOM 670 C C . ALA A 1 86 ? 2.036 -14.566 4.641 1.00 97.25 86 ALA A C 1
ATOM 672 O O . ALA A 1 86 ? 1.754 -15.045 5.741 1.00 97.25 86 ALA A O 1
ATOM 673 N N . GLU A 1 87 ? 3.269 -14.129 4.358 1.00 96.38 87 GLU A N 1
ATOM 674 C CA . GLU A 1 87 ? 4.352 -14.113 5.351 1.00 96.38 87 GLU A CA 1
ATOM 675 C C . GLU A 1 87 ? 4.025 -13.221 6.560 1.00 96.38 87 GLU A C 1
ATOM 677 O O . GLU A 1 87 ? 4.413 -13.539 7.685 1.00 96.38 87 GLU A O 1
ATOM 682 N N . ALA A 1 88 ? 3.280 -12.132 6.351 1.00 95.00 88 ALA A N 1
ATOM 683 C CA . ALA A 1 88 ? 2.779 -11.253 7.406 1.00 95.00 88 ALA A CA 1
ATOM 684 C C . ALA A 1 88 ? 1.533 -11.797 8.142 1.00 95.00 88 ALA A C 1
ATOM 686 O O . ALA A 1 88 ? 1.068 -11.175 9.097 1.00 95.00 88 ALA A O 1
ATOM 687 N N . GLY A 1 89 ? 0.983 -12.943 7.722 1.00 95.75 89 GLY A N 1
ATOM 688 C CA . GLY A 1 89 ? -0.261 -13.502 8.261 1.00 95.75 89 GLY A CA 1
ATOM 689 C C . GLY A 1 89 ? -1.523 -12.735 7.845 1.00 95.75 89 GLY A C 1
ATOM 690 O O . GLY A 1 89 ? -2.556 -12.855 8.504 1.00 95.75 89 GLY A O 1
ATOM 691 N N . ILE A 1 90 ? -1.444 -11.941 6.774 1.00 96.00 90 ILE A N 1
ATOM 692 C CA . ILE A 1 90 ? -2.529 -11.114 6.237 1.00 96.00 90 ILE A CA 1
ATOM 693 C C . ILE A 1 90 ? -3.166 -11.852 5.043 1.00 96.00 90 ILE A C 1
ATOM 695 O O . ILE A 1 90 ? -2.439 -12.405 4.214 1.00 96.00 90 ILE A O 1
ATOM 699 N N . PRO A 1 91 ? -4.509 -11.898 4.921 1.00 95.62 91 PRO A N 1
ATOM 700 C CA . PRO A 1 91 ? -5.161 -12.518 3.768 1.00 95.62 91 PRO A CA 1
ATOM 701 C C . PRO A 1 91 ? -4.827 -11.781 2.458 1.00 95.62 91 PRO A C 1
ATOM 703 O O . PRO A 1 91 ? -4.590 -10.571 2.490 1.00 95.62 91 PRO A O 1
ATOM 706 N N . PRO A 1 92 ? -4.875 -12.467 1.301 1.00 95.00 92 PRO A N 1
ATOM 707 C CA . PRO A 1 92 ? -4.605 -11.847 0.006 1.00 95.00 92 PRO A CA 1
ATOM 708 C C . PRO A 1 92 ? -5.550 -10.673 -0.248 1.00 95.00 92 PRO A C 1
ATOM 710 O O . PRO A 1 92 ? -6.718 -10.693 0.161 1.00 95.00 92 PRO A O 1
ATOM 713 N N . ARG A 1 93 ? -5.035 -9.642 -0.916 1.00 94.31 93 ARG A N 1
ATOM 714 C CA . ARG A 1 93 ? -5.806 -8.430 -1.212 1.00 94.31 93 ARG A CA 1
ATOM 715 C C . ARG A 1 93 ? -6.702 -8.639 -2.440 1.00 94.31 93 ARG A C 1
ATOM 717 O O . ARG A 1 93 ? -6.318 -9.355 -3.365 1.00 94.31 93 ARG A O 1
ATOM 724 N N . PRO A 1 94 ? -7.859 -7.963 -2.529 1.00 94.56 94 PRO A N 1
ATOM 725 C CA . PRO A 1 94 ? -8.606 -7.881 -3.780 1.00 94.56 94 PRO A CA 1
ATOM 726 C C . PRO A 1 94 ? -7.739 -7.317 -4.923 1.00 94.56 94 PRO A C 1
ATOM 728 O O . PRO A 1 94 ? -7.213 -6.201 -4.830 1.00 94.56 94 PRO A O 1
ATOM 731 N N . ARG A 1 95 ? -7.589 -8.099 -6.002 1.00 93.12 95 ARG A N 1
ATOM 732 C CA . ARG A 1 95 ? -6.838 -7.733 -7.218 1.00 93.12 95 ARG A CA 1
ATOM 733 C C . ARG A 1 95 ? -7.662 -6.825 -8.138 1.00 93.12 95 ARG A C 1
ATOM 735 O O . ARG A 1 95 ? -8.884 -6.777 -8.034 1.00 93.12 95 ARG A O 1
ATOM 742 N N . GLY A 1 96 ? -6.994 -6.134 -9.064 1.00 91.12 96 GLY A N 1
ATOM 743 C CA . GLY A 1 96 ? -7.656 -5.281 -10.067 1.00 91.12 96 GLY A CA 1
ATOM 744 C C . GLY A 1 96 ? -8.090 -3.902 -9.559 1.00 91.12 96 GLY A C 1
ATOM 745 O O . GLY A 1 96 ? -8.897 -3.233 -10.206 1.00 91.12 96 GLY A O 1
ATOM 746 N N . PHE A 1 97 ? -7.548 -3.469 -8.421 1.00 93.94 97 PHE A N 1
ATOM 747 C CA . PHE A 1 97 ? -7.816 -2.162 -7.833 1.00 93.94 97 PHE A CA 1
ATOM 748 C C . PHE A 1 97 ? -6.531 -1.365 -7.635 1.00 93.94 97 PHE A C 1
ATOM 750 O O . PHE A 1 97 ? -5.496 -1.914 -7.239 1.00 93.94 97 PHE A O 1
ATOM 757 N N . ASP A 1 98 ? -6.642 -0.059 -7.838 1.00 94.19 98 ASP A N 1
ATOM 758 C CA . ASP A 1 98 ? -5.706 0.903 -7.279 1.00 94.19 98 ASP A CA 1
ATOM 759 C C . ASP A 1 98 ? -6.206 1.295 -5.891 1.00 94.19 98 ASP A C 1
ATOM 761 O O . ASP A 1 98 ? -7.394 1.548 -5.674 1.00 94.19 98 ASP A O 1
ATOM 765 N N . TRP A 1 99 ? -5.291 1.268 -4.931 1.00 96.56 99 TRP A N 1
ATOM 766 C CA . TRP A 1 99 ? -5.595 1.466 -3.523 1.00 96.56 99 TRP A CA 1
ATOM 767 C C . TRP A 1 99 ? -5.076 2.823 -3.080 1.00 96.56 99 TRP A C 1
ATOM 769 O O . TRP A 1 99 ? -3.959 3.210 -3.415 1.00 96.56 99 TRP A O 1
ATOM 779 N N . PHE A 1 100 ? -5.888 3.526 -2.306 1.00 97.25 100 PHE A N 1
ATOM 780 C CA . PHE A 1 100 ? -5.610 4.870 -1.835 1.00 97.25 100 PHE A CA 1
ATOM 781 C C . PHE A 1 100 ? -5.674 4.900 -0.317 1.00 97.25 100 PHE A C 1
ATOM 783 O O . PHE A 1 100 ? -6.556 4.294 0.293 1.00 97.25 100 PHE A O 1
ATOM 790 N N . ILE A 1 101 ? -4.747 5.637 0.282 1.00 97.00 101 ILE A N 1
ATOM 791 C CA . ILE A 1 101 ? -4.677 5.881 1.717 1.00 97.00 101 ILE A CA 1
ATOM 792 C C . ILE A 1 101 ? -5.054 7.342 1.951 1.00 97.00 101 ILE A C 1
ATOM 794 O O . ILE A 1 101 ? -4.494 8.248 1.330 1.00 97.00 101 ILE A O 1
ATOM 798 N N . ARG A 1 102 ? -6.011 7.586 2.845 1.00 95.25 102 ARG A N 1
ATOM 799 C CA . ARG A 1 102 ? -6.421 8.936 3.234 1.00 95.25 102 ARG A CA 1
ATOM 800 C C . ARG A 1 102 ? -5.216 9.676 3.792 1.00 95.25 102 ARG A C 1
ATOM 802 O O . ARG A 1 102 ? -4.586 9.171 4.719 1.00 95.25 102 ARG A O 1
ATOM 809 N N . ARG A 1 103 ? -4.907 10.871 3.292 1.00 93.94 103 ARG A N 1
ATOM 810 C CA . ARG A 1 103 ? -3.809 11.662 3.857 1.00 93.94 103 ARG A CA 1
ATOM 811 C C . ARG A 1 103 ? -4.105 11.968 5.336 1.00 93.94 103 ARG A C 1
ATOM 813 O O . ARG A 1 103 ? -5.220 12.401 5.644 1.00 93.94 103 ARG A O 1
ATOM 820 N N . PRO A 1 104 ? -3.175 11.677 6.263 1.00 91.88 104 PRO A N 1
ATOM 821 C CA . PRO A 1 104 ? -3.286 12.118 7.651 1.00 91.88 104 PRO A CA 1
ATOM 822 C C . PRO A 1 104 ? -3.500 13.639 7.745 1.00 91.88 104 PRO A C 1
ATOM 824 O O . PRO A 1 104 ? -3.059 14.349 6.842 1.00 91.88 104 PRO A O 1
ATOM 827 N N . PRO A 1 105 ? -4.141 14.153 8.811 1.00 84.31 105 PRO A N 1
ATOM 828 C CA . PRO A 1 105 ? -4.457 15.577 8.980 1.00 84.31 105 PRO A CA 1
ATOM 829 C C . PRO A 1 105 ? -3.213 16.421 9.334 1.00 84.31 105 PRO A C 1
ATOM 831 O O . PRO A 1 105 ? -3.147 17.063 10.378 1.00 84.31 105 PRO A O 1
ATOM 834 N N . ASN A 1 106 ? -2.201 16.390 8.470 1.00 79.19 106 ASN A N 1
ATOM 835 C CA . ASN A 1 106 ? -0.982 17.179 8.562 1.00 79.19 106 ASN A CA 1
ATOM 836 C C . ASN A 1 106 ? -0.753 17.873 7.213 1.00 79.19 106 ASN A C 1
ATOM 838 O O . ASN A 1 106 ? -0.450 17.209 6.220 1.00 79.19 106 ASN A O 1
ATOM 842 N N . ASP A 1 107 ? -0.924 19.196 7.201 1.00 64.75 107 ASP A N 1
ATOM 843 C CA . ASP A 1 107 ? -1.044 20.011 5.985 1.00 64.75 107 ASP A CA 1
ATOM 844 C C . ASP A 1 107 ? 0.220 20.008 5.100 1.00 64.75 107 ASP A C 1
ATOM 846 O O . ASP A 1 107 ? 0.118 20.241 3.898 1.00 64.75 107 ASP A O 1
ATOM 850 N N . ASP A 1 108 ? 1.390 19.677 5.659 1.00 76.81 108 ASP A N 1
ATOM 851 C CA . ASP A 1 108 ? 2.673 19.661 4.937 1.00 76.81 108 ASP A CA 1
ATOM 852 C C . ASP A 1 108 ? 3.147 18.246 4.551 1.00 76.81 108 ASP A C 1
ATOM 854 O O . ASP A 1 108 ? 4.270 18.059 4.076 1.00 76.81 108 ASP A O 1
ATOM 858 N N . LEU A 1 109 ? 2.329 17.214 4.784 1.00 87.31 109 LEU A N 1
ATOM 859 C CA . LEU A 1 109 ? 2.744 15.834 4.557 1.00 87.31 109 LEU A CA 1
ATOM 860 C C . LEU A 1 109 ? 2.594 15.450 3.084 1.00 87.31 109 LEU A C 1
ATOM 862 O O . LEU A 1 109 ? 1.495 15.105 2.658 1.00 87.31 109 LEU A O 1
ATOM 866 N N . ASP A 1 110 ? 3.686 15.445 2.320 1.00 91.56 110 ASP A N 1
ATOM 867 C CA . ASP A 1 110 ? 3.720 14.866 0.971 1.00 91.56 110 ASP A CA 1
ATOM 868 C C . ASP A 1 110 ? 3.824 13.325 0.983 1.00 91.56 110 ASP A C 1
ATOM 870 O O . ASP A 1 110 ? 3.961 12.684 2.030 1.00 91.56 110 ASP A O 1
ATOM 874 N N . ASP A 1 111 ? 3.699 12.707 -0.195 1.00 93.25 111 ASP A N 1
ATOM 875 C CA . ASP A 1 111 ? 3.659 11.245 -0.338 1.00 93.25 111 ASP A CA 1
ATOM 876 C C . ASP A 1 111 ? 4.983 10.590 0.084 1.00 93.25 111 ASP A C 1
ATOM 878 O O . ASP A 1 111 ? 4.978 9.562 0.761 1.00 93.25 111 ASP A O 1
ATOM 882 N N . GLU A 1 112 ? 6.122 11.184 -0.281 1.00 92.44 112 GLU A N 1
ATOM 883 C CA . GLU A 1 112 ? 7.449 10.666 0.073 1.00 92.44 112 GLU A CA 1
ATOM 884 C C . GLU A 1 112 ? 7.669 10.714 1.588 1.00 92.44 112 GLU A C 1
ATOM 886 O O . GLU A 1 112 ? 8.072 9.718 2.199 1.00 92.44 112 GLU A O 1
ATOM 891 N N . THR A 1 113 ? 7.330 11.842 2.211 1.00 93.12 113 THR A N 1
ATOM 892 C CA . THR A 1 113 ? 7.410 12.032 3.657 1.00 93.12 113 THR A CA 1
ATOM 893 C C . THR A 1 113 ? 6.477 11.068 4.376 1.00 93.12 113 THR A C 1
ATOM 895 O O . THR A 1 113 ? 6.886 10.455 5.363 1.00 93.12 113 THR A O 1
ATOM 898 N N . PHE A 1 114 ? 5.260 10.852 3.866 1.00 94.88 114 PHE A N 1
ATOM 899 C CA . PHE A 1 114 ? 4.345 9.846 4.405 1.00 94.88 114 PHE A CA 1
ATOM 900 C C . PHE A 1 114 ? 4.991 8.456 4.422 1.00 94.88 114 PHE A C 1
ATOM 902 O O . PHE A 1 114 ? 5.077 7.833 5.485 1.00 94.88 114 PHE A O 1
ATOM 909 N N . TRP A 1 115 ? 5.507 7.981 3.284 1.00 95.38 115 TRP A N 1
ATOM 910 C CA . TRP A 1 115 ? 6.134 6.658 3.207 1.00 95.38 115 TRP A CA 1
ATOM 911 C C . TRP A 1 115 ? 7.369 6.546 4.102 1.00 95.38 115 TRP A C 1
ATOM 913 O O . TRP A 1 115 ? 7.548 5.525 4.773 1.00 95.38 115 TRP A O 1
ATOM 923 N N . GLY A 1 116 ? 8.190 7.597 4.162 1.00 94.06 116 GLY A N 1
ATOM 924 C CA . GLY A 1 116 ? 9.366 7.662 5.027 1.00 94.06 116 GLY A CA 1
ATOM 925 C C . GLY A 1 116 ? 9.018 7.611 6.517 1.00 94.06 116 GLY A C 1
ATOM 926 O O . GLY A 1 116 ? 9.679 6.894 7.275 1.00 94.06 116 GLY A O 1
ATOM 927 N N . LEU A 1 117 ? 7.959 8.309 6.941 1.00 93.94 117 LEU A N 1
ATOM 928 C CA . LEU A 1 117 ? 7.474 8.290 8.324 1.00 93.94 117 LEU A CA 1
ATOM 929 C C . LEU A 1 117 ? 6.926 6.916 8.710 1.00 93.94 117 LEU A C 1
ATOM 931 O O . LEU A 1 117 ? 7.314 6.386 9.754 1.00 93.94 117 LEU A O 1
ATOM 935 N N . VAL A 1 118 ? 6.075 6.315 7.870 1.00 94.50 118 VAL A N 1
ATOM 936 C CA . VAL A 1 118 ? 5.513 4.981 8.136 1.00 94.50 118 VAL A CA 1
ATOM 937 C C . VAL A 1 118 ? 6.627 3.940 8.205 1.00 94.50 118 VAL A C 1
ATOM 939 O O . VAL A 1 118 ? 6.654 3.141 9.143 1.00 94.50 118 VAL A O 1
ATOM 942 N N . TRP A 1 119 ? 7.576 3.971 7.263 1.00 94.25 119 TRP A N 1
ATOM 943 C CA . TRP A 1 119 ? 8.740 3.085 7.275 1.00 94.25 119 TRP A CA 1
ATOM 944 C C . TRP A 1 119 ? 9.543 3.249 8.565 1.00 94.25 119 TRP A C 1
ATOM 946 O O . TRP A 1 119 ? 9.704 2.287 9.313 1.00 94.25 119 TRP A O 1
ATOM 956 N N . THR A 1 120 ? 9.971 4.477 8.872 1.00 93.81 120 THR A N 1
ATOM 957 C CA . THR A 1 120 ? 10.794 4.776 10.050 1.00 93.81 120 THR A CA 1
ATOM 958 C C . THR A 1 120 ? 10.114 4.323 11.338 1.00 93.81 120 THR A C 1
ATOM 960 O O . THR A 1 120 ? 10.740 3.647 12.155 1.00 93.81 120 THR A O 1
ATOM 963 N N . ALA A 1 121 ? 8.827 4.634 11.512 1.00 93.44 121 ALA A N 1
ATOM 964 C CA . ALA A 1 121 ? 8.060 4.237 12.689 1.00 93.44 121 ALA A CA 1
ATOM 965 C C . ALA A 1 121 ? 7.901 2.711 12.799 1.00 93.44 121 ALA A C 1
ATOM 967 O O . ALA A 1 121 ? 8.027 2.157 13.893 1.00 93.44 121 ALA A O 1
ATOM 968 N N . THR A 1 122 ? 7.681 2.026 11.674 1.00 92.50 122 THR A N 1
ATOM 969 C CA . THR A 1 122 ? 7.547 0.563 11.621 1.00 92.50 122 THR A CA 1
ATOM 970 C C . THR A 1 122 ? 8.863 -0.124 11.976 1.00 92.50 122 THR A C 1
ATOM 972 O O . THR A 1 122 ? 8.884 -1.059 12.776 1.00 92.50 122 THR A O 1
ATOM 975 N N . THR A 1 123 ? 9.982 0.343 11.419 1.00 92.19 123 THR A N 1
ATOM 976 C CA . THR A 1 123 ? 11.285 -0.312 11.584 1.00 92.19 123 THR A CA 1
ATOM 977 C C . THR A 1 123 ? 12.018 0.084 12.859 1.00 92.19 123 THR A C 1
ATOM 979 O O . THR A 1 123 ? 12.875 -0.671 13.304 1.00 92.19 123 THR A O 1
ATOM 982 N N . ALA A 1 124 ? 11.686 1.218 13.488 1.00 89.75 124 ALA A N 1
ATOM 983 C CA . ALA A 1 124 ? 12.354 1.697 14.706 1.00 89.75 124 ALA A CA 1
ATOM 984 C C . ALA A 1 124 ? 12.332 0.689 15.869 1.00 89.75 124 ALA A C 1
ATOM 986 O O . ALA A 1 124 ? 13.158 0.771 16.777 1.00 89.75 124 ALA A O 1
ATOM 987 N N . ARG A 1 125 ? 11.380 -0.250 15.859 1.00 74.31 125 ARG A N 1
ATOM 988 C CA . ARG A 1 125 ? 11.205 -1.271 16.902 1.00 74.31 125 ARG A CA 1
ATOM 989 C C . ARG A 1 125 ? 11.680 -2.662 16.487 1.00 74.31 125 ARG A C 1
ATOM 991 O O . ARG A 1 125 ? 11.565 -3.595 17.280 1.00 74.31 125 ARG A O 1
ATOM 998 N N . LEU A 1 126 ? 12.191 -2.812 15.266 1.00 83.12 126 LEU A N 1
ATOM 999 C CA . LEU A 1 126 ? 12.648 -4.091 14.737 1.00 83.12 126 LEU A CA 1
ATOM 1000 C C . LEU A 1 126 ? 14.169 -4.230 14.904 1.00 83.12 126 LEU A C 1
ATOM 1002 O O . LEU A 1 126 ? 14.903 -3.263 14.696 1.00 83.12 126 LEU A O 1
ATOM 1006 N N . PRO A 1 127 ? 14.672 -5.420 15.278 1.00 76.19 127 PRO A N 1
ATOM 1007 C CA . PRO A 1 127 ? 16.107 -5.672 15.293 1.00 76.19 127 PRO A CA 1
ATOM 1008 C C . PRO A 1 127 ? 16.676 -5.560 13.869 1.00 76.19 127 PRO A C 1
ATOM 1010 O O . PRO A 1 127 ? 16.042 -6.008 12.912 1.00 76.19 127 PRO A O 1
ATOM 1013 N N . GLY A 1 128 ? 17.880 -4.990 13.735 1.00 66.75 128 GLY A N 1
ATOM 1014 C CA . GLY A 1 128 ? 18.503 -4.655 12.441 1.00 66.75 128 GLY A CA 1
ATOM 1015 C C . GLY A 1 128 ? 18.655 -5.824 11.459 1.00 66.75 128 GLY A C 1
ATOM 1016 O O . GLY A 1 128 ? 18.662 -5.606 10.251 1.00 66.75 128 GLY A O 1
ATOM 1017 N N . ASP A 1 129 ? 18.673 -7.060 11.960 1.00 65.62 129 ASP A N 1
ATOM 1018 C CA . ASP A 1 129 ? 18.869 -8.277 11.161 1.00 65.62 129 ASP A CA 1
ATOM 1019 C C . ASP A 1 129 ? 17.541 -8.989 10.804 1.00 65.62 129 ASP A C 1
ATOM 1021 O O . ASP A 1 129 ? 17.543 -10.118 10.309 1.00 65.62 129 ASP A O 1
ATOM 1025 N N . GLY A 1 130 ? 16.390 -8.357 11.082 1.00 57.91 130 GLY A N 1
ATOM 1026 C CA . GLY A 1 130 ? 15.077 -9.016 11.138 1.00 57.91 130 GLY A CA 1
ATOM 1027 C C . GLY A 1 130 ? 13.929 -8.323 10.400 1.00 57.91 130 GLY A C 1
ATOM 1028 O O . GLY A 1 130 ? 12.777 -8.501 10.803 1.00 57.91 130 GLY A O 1
ATOM 1029 N N . LEU A 1 131 ? 14.203 -7.554 9.339 1.00 77.38 131 LEU A N 1
ATOM 1030 C CA . LEU A 1 131 ? 13.148 -7.020 8.465 1.00 77.38 131 LEU A CA 1
ATOM 1031 C C . LEU A 1 131 ? 12.525 -8.165 7.652 1.00 77.38 131 LEU A C 1
ATOM 1033 O O . LEU A 1 131 ? 13.043 -8.584 6.617 1.00 77.38 131 LEU A O 1
ATOM 1037 N N . ARG A 1 132 ? 11.425 -8.710 8.170 1.00 87.94 132 ARG A N 1
ATOM 1038 C CA . ARG A 1 132 ? 10.615 -9.768 7.560 1.00 87.94 132 ARG A CA 1
ATOM 1039 C C . ARG A 1 132 ? 9.160 -9.296 7.558 1.00 87.94 132 ARG A C 1
ATOM 1041 O O . ARG A 1 132 ? 8.751 -8.688 8.545 1.00 87.94 132 ARG A O 1
ATOM 1048 N N . PRO A 1 133 ? 8.345 -9.622 6.545 1.00 89.62 133 PRO A N 1
ATOM 1049 C CA . PRO A 1 133 ? 6.923 -9.265 6.556 1.00 89.62 133 PRO A CA 1
ATOM 1050 C C . PRO A 1 133 ? 6.211 -9.739 7.835 1.00 89.62 133 PRO A C 1
ATOM 1052 O O . PRO A 1 133 ? 5.440 -8.992 8.438 1.00 89.62 133 PRO A O 1
ATOM 1055 N N . SER A 1 134 ? 6.578 -10.932 8.319 1.00 90.50 134 SER A N 1
ATOM 1056 C CA . SER A 1 134 ? 6.069 -11.550 9.552 1.00 90.50 134 SER A CA 1
ATOM 1057 C C . SER A 1 134 ? 6.260 -10.723 10.826 1.00 90.50 134 SER A C 1
ATOM 1059 O O . SER A 1 134 ? 5.553 -10.946 11.807 1.00 90.50 134 SER A O 1
ATOM 1061 N N . THR A 1 135 ? 7.203 -9.777 10.846 1.00 91.69 135 THR A N 1
ATOM 1062 C CA . THR A 1 135 ? 7.479 -8.923 12.010 1.00 91.69 135 THR A CA 1
ATOM 1063 C C . THR A 1 135 ? 6.936 -7.505 11.849 1.00 91.69 135 THR A C 1
ATOM 1065 O O . THR A 1 135 ? 6.913 -6.754 12.821 1.00 91.69 135 THR A O 1
ATOM 1068 N N . MET A 1 136 ? 6.459 -7.129 10.658 1.00 92.38 136 MET A N 1
ATOM 1069 C CA . MET A 1 136 ? 6.123 -5.741 10.321 1.00 92.38 136 MET A CA 1
ATOM 1070 C C . MET A 1 136 ? 4.648 -5.383 10.529 1.00 92.38 136 MET A C 1
ATOM 1072 O O . MET A 1 136 ? 4.352 -4.218 10.781 1.00 92.38 136 MET A O 1
ATOM 1076 N N . ALA A 1 137 ? 3.723 -6.348 10.480 1.00 92.25 137 ALA A N 1
ATOM 1077 C CA . ALA A 1 137 ? 2.281 -6.075 10.542 1.00 92.25 137 ALA A CA 1
ATOM 1078 C C . ALA A 1 137 ? 1.843 -5.339 11.827 1.00 92.25 137 ALA A C 1
ATOM 1080 O O . ALA A 1 137 ? 1.086 -4.369 11.772 1.00 92.25 137 ALA A O 1
ATOM 1081 N N . GLY A 1 138 ? 2.335 -5.771 12.993 1.00 92.38 138 GLY A N 1
ATOM 1082 C CA . GLY A 1 138 ? 2.056 -5.114 14.277 1.00 92.38 138 GLY A CA 1
ATOM 1083 C C . GLY A 1 138 ? 2.616 -3.685 14.344 1.00 92.38 138 GLY A C 1
ATOM 1084 O O . GLY A 1 138 ? 1.846 -2.744 14.535 1.00 92.38 138 GLY A O 1
ATOM 1085 N N . PRO A 1 139 ? 3.929 -3.488 14.126 1.00 94.31 139 PRO A N 1
ATOM 1086 C CA . PRO A 1 139 ? 4.527 -2.155 14.112 1.00 94.31 139 PRO A CA 1
ATOM 1087 C C . PRO A 1 139 ? 3.916 -1.200 13.077 1.00 94.31 139 PRO A C 1
ATOM 1089 O O . PRO A 1 139 ? 3.743 -0.023 13.384 1.00 94.31 139 PRO A O 1
ATOM 1092 N N . ALA A 1 140 ? 3.535 -1.688 11.893 1.00 94.44 140 ALA A N 1
ATOM 1093 C CA . ALA A 1 140 ? 2.877 -0.865 10.879 1.00 94.44 140 ALA A CA 1
ATOM 1094 C C . ALA A 1 140 ? 1.478 -0.410 11.321 1.00 94.44 140 ALA A C 1
ATOM 1096 O O . ALA A 1 140 ? 1.139 0.757 11.140 1.00 94.44 140 ALA A O 1
ATOM 1097 N N . ASN A 1 141 ? 0.692 -1.284 11.966 1.00 93.88 141 ASN A N 1
ATOM 1098 C CA . ASN A 1 141 ? -0.586 -0.896 12.582 1.00 93.88 141 ASN A CA 1
ATOM 1099 C C . ASN A 1 141 ? -0.395 0.235 13.595 1.00 93.88 141 ASN A C 1
ATOM 1101 O O . ASN A 1 141 ? -1.132 1.219 13.589 1.00 93.88 141 ASN A O 1
ATOM 1105 N N . GLU A 1 142 ? 0.607 0.117 14.465 1.00 94.06 142 GLU A N 1
ATOM 1106 C CA . GLU A 1 142 ? 0.893 1.142 15.470 1.00 94.06 142 GLU A CA 1
ATOM 1107 C C . GLU A 1 142 ? 1.388 2.453 14.845 1.00 94.06 142 GLU A C 1
ATOM 1109 O O . GLU A 1 142 ? 1.027 3.533 15.322 1.00 94.06 142 GLU A O 1
ATOM 1114 N N . ALA A 1 143 ? 2.188 2.374 13.779 1.00 94.25 143 ALA A N 1
ATOM 1115 C CA . ALA A 1 143 ? 2.636 3.534 13.017 1.00 94.25 143 ALA A CA 1
ATOM 1116 C C . ALA A 1 143 ? 1.443 4.274 12.395 1.00 94.25 143 ALA A C 1
ATOM 1118 O O . ALA A 1 143 ? 1.277 5.470 12.634 1.00 94.25 143 ALA A O 1
ATOM 1119 N N . MET A 1 144 ? 0.560 3.559 11.692 1.00 94.75 144 MET A N 1
ATOM 1120 C CA . MET A 1 144 ? -0.636 4.148 11.083 1.00 94.75 144 MET A CA 1
ATOM 1121 C C . MET A 1 144 ? -1.587 4.718 12.136 1.00 94.75 144 MET A C 1
ATOM 1123 O O . MET A 1 144 ? -2.023 5.861 12.020 1.00 94.75 144 MET A O 1
ATOM 1127 N N . ALA A 1 145 ? -1.840 3.984 13.222 1.00 93.25 145 ALA A N 1
ATOM 1128 C CA . ALA A 1 145 ? -2.644 4.481 14.336 1.00 93.25 145 ALA A CA 1
ATOM 1129 C C . ALA A 1 145 ? -2.046 5.743 14.979 1.00 93.25 145 ALA A C 1
ATOM 1131 O O . ALA A 1 145 ? -2.780 6.571 15.504 1.00 93.25 145 ALA A O 1
ATOM 1132 N N . SER A 1 146 ? -0.722 5.910 14.958 1.00 91.69 146 SER A N 1
ATOM 1133 C CA . SER A 1 146 ? -0.070 7.127 15.453 1.00 91.69 146 SER A CA 1
ATOM 1134 C C . SER A 1 146 ? -0.250 8.315 14.516 1.00 91.69 146 SER A C 1
ATOM 1136 O O . SER A 1 146 ? -0.426 9.420 15.010 1.00 91.69 146 SER A O 1
ATOM 1138 N N . LEU A 1 147 ? -0.248 8.095 13.200 1.00 91.00 147 LEU A N 1
ATOM 1139 C CA . LEU A 1 147 ? -0.430 9.157 12.206 1.00 91.00 147 LEU A CA 1
ATOM 1140 C C . LEU A 1 147 ? -1.860 9.709 12.161 1.00 91.00 147 LEU A C 1
ATOM 1142 O O . LEU A 1 147 ? -2.044 10.873 11.830 1.00 91.00 147 LEU A O 1
ATOM 1146 N N . TYR A 1 148 ? -2.864 8.892 12.489 1.00 89.94 148 TYR A N 1
ATOM 1147 C CA . TYR A 1 148 ? -4.271 9.318 12.533 1.00 89.94 148 TYR A CA 1
ATOM 1148 C C . TYR A 1 148 ? -4.780 9.635 13.944 1.00 89.94 148 TYR A C 1
ATOM 1150 O O . TYR A 1 148 ? -5.992 9.724 14.145 1.00 89.94 148 TYR A O 1
ATOM 1158 N N . ARG A 1 149 ? -3.888 9.749 14.932 1.00 85.31 149 ARG A N 1
ATOM 1159 C CA . ARG A 1 149 ? -4.248 10.310 16.236 1.00 85.31 149 ARG A CA 1
ATOM 1160 C C . ARG A 1 149 ? -4.173 11.832 16.142 1.00 85.31 149 ARG A C 1
ATOM 1162 O O . ARG A 1 149 ? -3.137 12.348 15.735 1.00 85.31 149 ARG A O 1
ATOM 1169 N N . ASP A 1 150 ? -5.269 12.486 16.515 1.00 58.22 150 ASP A N 1
ATOM 1170 C CA . ASP A 1 150 ? -5.348 13.939 16.708 1.00 58.22 150 ASP A CA 1
ATOM 1171 C C . ASP A 1 150 ? -4.432 14.408 17.855 1.00 58.22 150 ASP A C 1
ATOM 1173 O O . ASP A 1 150 ? -4.380 13.710 18.901 1.00 58.22 150 ASP A O 1
#

Solvent-accessible surface area (backbone atoms only — not comparable to full-atom values): 8827 Å² total; per-residue (Å²): 133,87,73,66,84,78,50,52,50,77,40,96,57,84,66,82,82,42,38,76,50,54,97,43,37,67,34,51,52,49,52,56,32,48,33,48,91,35,32,35,36,21,73,51,75,91,68,91,45,69,49,72,50,75,46,78,43,93,90,76,49,73,48,77,43,80,43,75,58,48,74,67,56,50,49,51,52,52,50,53,24,34,52,38,28,48,55,36,73,40,79,70,75,84,78,72,52,46,45,32,36,56,58,52,98,48,99,83,66,48,68,67,56,48,53,52,50,44,49,50,53,27,50,74,82,48,61,92,93,54,91,43,50,62,64,38,53,66,37,32,29,54,29,39,55,55,57,69,52,131

Foldseek 3Di:
DPDDLQAA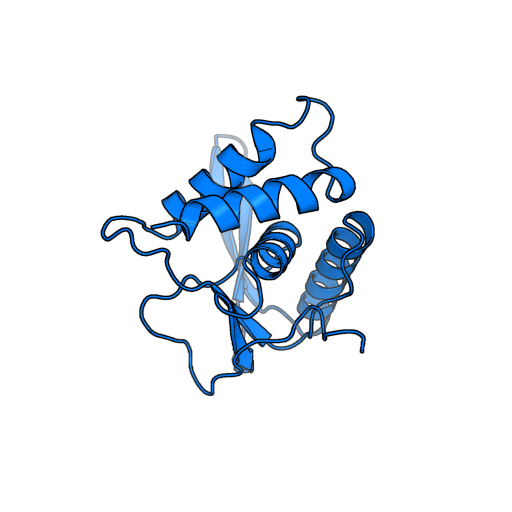AEDQDDDPPWAWFDLALVSVLLQSLLGHDFKYKYQADPDFDKDWDWDQDPPRDTDIDIDTQDPVNQVVSQVRNQVLCVQLVHHRYDPRITMTGHQQPDPPDDNVNVVVQLVCQQCVPPDPVDPGSNSRNVSSNVSSVVSNDD

Organism: Paenarthrobacter aurescens (NCBI:txid43663)

pLDDT: mean 89.28, std 9.97, range [38.56, 97.25]